Protein AF-A0A536GJV7-F1 (afdb_monomer)

Solvent-accessible surface area (backbone atoms only — not comparable to full-atom values): 4052 Å² total; per-residue (Å²): 136,82,80,85,81,80,75,81,76,83,80,79,79,64,90,54,50,83,46,78,46,82,30,82,65,54,71,85,42,38,53,60,52,37,54,49,41,47,53,42,38,74,65,57,27,48,65,46,80,48,60,60,74,90,46,47,71,56,46,72,73,69,91

Secondary structure (DSSP, 8-state):
--------------SS-EEEEE--S-HHHHHHHHHHHHHHHHTT-EEEEE--GGGHHHHHHH-

Sequence (63 aa):
MAPLHITHAEWRVAKTMRITLFAFGSRGDVQPHIALGVGLRAAGHSVRIVTHALFEPLITRLG

pLDDT: mean 87.19, std 15.13, range [44.56, 97.81]

Nearest PDB structures (foldseek):
  7coq-assembly1_F  TM=5.710E-01  e=4.640E+00  Enterococcus hirae ATCC 9790
  3fzv-assembly1_A  TM=2.912E-01  e=1.523E+00  Pseudomonas aeruginosa PAO1
  3fzv-assembly1_B  TM=2.916E-01  e=1.877E+00  Pseudomonas aeruginosa PAO1
  4ry8-assembly1_C  TM=4.813E-01  e=6.572E+00  Pseudothermotoga lettingae TMO
  4a5o-assembly2_D  TM=4.983E-01  e=8.098E+00  Pseudomonas aeruginosa PAO1

Radius of gyration: 17.28 Å; Cα contacts (8 Å, |Δi|>4): 58; chains: 1; bounding box: 27×58×23 Å

Foldseek 3Di:
DDDDPPDDDPDDDPQEEEEEAEQADDCVRVVVVLVVQVVNVVSVYHYHYDYDPVCVVVNVVRD

Structure (mmCIF, N/CA/C/O backbone):
data_AF-A0A536GJV7-F1
#
_entry.id   AF-A0A536GJV7-F1
#
loop_
_atom_site.group_PDB
_atom_site.id
_atom_site.type_symbol
_atom_site.label_atom_id
_atom_site.label_alt_id
_atom_site.label_comp_id
_atom_site.label_asym_id
_atom_site.label_entity_id
_atom_site.label_seq_id
_atom_site.pdbx_PDB_ins_code
_atom_site.Cartn_x
_atom_site.Cartn_y
_atom_site.Cartn_z
_atom_site.occupancy
_atom_site.B_iso_or_equiv
_atom_site.auth_seq_id
_atom_site.auth_comp_id
_atom_site.auth_asym_id
_atom_site.auth_atom_id
_atom_site.pdbx_PDB_model_num
ATOM 1 N N . MET A 1 1 ? -14.957 47.092 -0.413 1.00 47.66 1 MET A N 1
ATOM 2 C CA . MET A 1 1 ? -14.252 45.873 -0.859 1.00 47.66 1 MET A CA 1
ATOM 3 C C . MET A 1 1 ? -14.425 44.835 0.238 1.00 47.66 1 MET A C 1
ATOM 5 O O . MET A 1 1 ? -13.834 45.002 1.294 1.00 47.66 1 MET A O 1
ATOM 9 N N . ALA A 1 2 ? -15.353 43.888 0.076 1.00 44.56 2 ALA A N 1
ATOM 10 C CA . ALA A 1 2 ? -15.645 42.895 1.113 1.00 44.56 2 ALA A CA 1
ATOM 11 C C . ALA A 1 2 ? -14.561 41.798 1.113 1.00 44.56 2 ALA A C 1
ATOM 13 O O . ALA A 1 2 ? -14.147 41.385 0.027 1.00 44.56 2 ALA A O 1
ATOM 14 N N . PRO A 1 3 ? -14.077 41.342 2.281 1.00 57.03 3 PRO A N 1
ATOM 15 C CA . PRO A 1 3 ? -13.080 40.280 2.351 1.00 57.03 3 PRO A CA 1
ATOM 16 C C . PRO A 1 3 ? -13.684 38.947 1.881 1.00 57.03 3 PRO A C 1
ATOM 18 O O . PRO A 1 3 ? -14.831 38.630 2.189 1.00 57.03 3 PRO A O 1
ATOM 21 N N . LEU A 1 4 ? -12.916 38.161 1.123 1.00 51.94 4 LEU A N 1
ATOM 22 C CA . LEU A 1 4 ? -13.276 36.792 0.743 1.00 51.94 4 LEU A CA 1
ATOM 23 C C . LEU A 1 4 ? -13.324 35.916 2.004 1.00 51.94 4 LEU A C 1
ATOM 25 O O . LEU A 1 4 ? -12.288 35.576 2.573 1.00 51.94 4 LEU A O 1
ATOM 29 N N . HIS A 1 5 ? -14.528 35.550 2.443 1.00 54.72 5 HIS A N 1
ATOM 30 C CA . HIS A 1 5 ? -14.729 34.545 3.484 1.00 54.72 5 HIS A CA 1
ATOM 31 C C . HIS A 1 5 ? -14.357 33.166 2.922 1.00 54.72 5 HIS A C 1
ATOM 33 O O . HIS A 1 5 ? -15.146 32.542 2.215 1.00 54.72 5 HIS A O 1
ATOM 39 N N . ILE A 1 6 ? -13.154 32.680 3.233 1.00 62.31 6 ILE A N 1
ATOM 40 C CA . ILE A 1 6 ? -12.796 31.277 3.010 1.00 62.31 6 ILE A CA 1
ATOM 41 C C . ILE A 1 6 ? -13.486 30.462 4.109 1.00 62.31 6 ILE A C 1
ATOM 43 O O . ILE A 1 6 ? -13.046 30.431 5.259 1.00 62.31 6 ILE A O 1
ATOM 47 N N . THR A 1 7 ? -14.610 29.831 3.776 1.00 64.06 7 THR A N 1
ATOM 48 C CA . THR A 1 7 ? -15.278 28.880 4.667 1.00 64.06 7 THR A CA 1
ATOM 49 C C . THR A 1 7 ? -14.418 27.624 4.778 1.00 64.06 7 THR A C 1
ATOM 51 O O . THR A 1 7 ? -14.175 26.950 3.777 1.00 64.06 7 THR A O 1
ATOM 54 N N . HIS A 1 8 ? -13.955 27.306 5.988 1.00 60.28 8 HIS A N 1
ATOM 55 C CA . HIS A 1 8 ? -13.304 26.033 6.278 1.00 60.28 8 HIS A CA 1
ATOM 56 C C . HIS A 1 8 ? -14.357 24.933 6.112 1.00 60.28 8 HIS A C 1
ATOM 58 O O . HIS A 1 8 ? -15.270 24.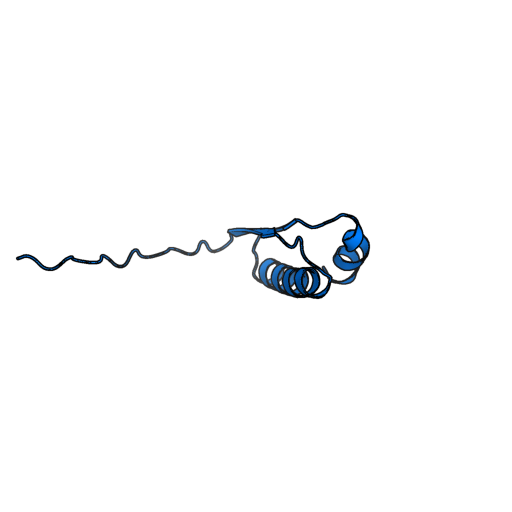821 6.926 1.00 60.28 8 HIS A O 1
ATOM 64 N N . ALA A 1 9 ? -14.284 24.168 5.024 1.00 65.44 9 ALA A N 1
ATOM 65 C CA . ALA A 1 9 ? -15.145 23.008 4.856 1.00 65.44 9 ALA A CA 1
ATOM 66 C C . ALA A 1 9 ? -14.744 21.950 5.893 1.00 65.44 9 ALA A C 1
ATOM 68 O O . ALA A 1 9 ? -13.605 21.480 5.903 1.00 65.44 9 ALA A O 1
ATOM 69 N N . GLU A 1 10 ? -15.672 21.574 6.768 1.00 62.94 10 GLU A N 1
ATOM 70 C CA . GLU A 1 10 ? -15.474 20.464 7.695 1.00 62.94 10 GLU A CA 1
ATOM 71 C C . GLU A 1 10 ? -15.462 19.147 6.909 1.00 62.94 10 GLU A C 1
ATOM 73 O O . GLU A 1 10 ? -16.498 18.614 6.503 1.00 62.94 10 GLU A O 1
ATOM 78 N N . TRP A 1 11 ? -14.269 18.603 6.667 1.00 68.56 11 TRP A N 1
ATOM 79 C CA . TRP A 1 11 ? -14.131 17.275 6.083 1.00 68.56 11 TRP A CA 1
ATOM 80 C C . TRP A 1 11 ? -14.463 16.209 7.133 1.00 68.56 11 TRP A C 1
ATOM 82 O O . TRP A 1 11 ? -13.691 15.949 8.057 1.00 68.56 11 TRP A O 1
ATOM 92 N N . ARG A 1 12 ? -15.614 15.552 6.980 1.00 66.94 12 ARG A N 1
ATOM 93 C CA . ARG A 1 12 ? -15.965 14.374 7.781 1.00 66.94 12 ARG A CA 1
ATOM 94 C C . ARG A 1 12 ? -15.249 13.150 7.213 1.00 66.94 12 ARG A C 1
ATOM 96 O O . ARG A 1 12 ? -15.691 12.577 6.219 1.00 66.94 12 ARG A O 1
ATOM 103 N N . VAL A 1 13 ? -14.170 12.716 7.862 1.00 67.31 13 VAL A N 1
ATOM 104 C CA . VAL A 1 13 ? -13.566 11.405 7.581 1.00 67.31 13 VAL A CA 1
ATOM 105 C C . VAL A 1 13 ? -14.553 10.331 8.039 1.00 67.31 13 VAL A C 1
ATOM 107 O O . VAL A 1 13 ? -14.895 10.260 9.221 1.00 67.31 13 VAL A O 1
ATOM 110 N N . ALA A 1 14 ? -15.055 9.509 7.116 1.00 71.88 14 ALA A N 1
ATOM 111 C CA . ALA A 1 14 ? -15.902 8.390 7.508 1.00 71.88 14 ALA A CA 1
ATOM 112 C C . ALA A 1 14 ? -15.082 7.380 8.322 1.00 71.88 14 ALA A C 1
ATOM 114 O O . ALA A 1 14 ? -13.906 7.149 8.045 1.00 71.88 14 ALA A O 1
ATOM 115 N N . LYS A 1 15 ? -15.731 6.741 9.303 1.00 83.25 15 LYS A N 1
ATOM 116 C CA . LYS A 1 15 ? -15.110 5.754 10.204 1.00 83.25 15 LYS A CA 1
ATOM 117 C C . LYS A 1 15 ? -14.369 4.636 9.451 1.00 83.25 15 LYS A C 1
ATOM 119 O O . LYS A 1 15 ? -13.352 4.150 9.924 1.00 83.25 15 LYS A O 1
ATOM 124 N N . THR A 1 16 ? -14.862 4.283 8.263 1.00 93.38 16 THR A N 1
ATOM 125 C CA . THR A 1 16 ? -14.278 3.316 7.328 1.00 93.38 16 THR A CA 1
ATOM 126 C C . THR A 1 16 ? -14.369 3.879 5.911 1.00 93.38 16 THR A C 1
ATOM 128 O O . THR A 1 16 ? -15.371 4.495 5.551 1.00 93.38 16 THR A O 1
ATOM 131 N N . MET A 1 17 ? -13.341 3.642 5.092 1.00 95.38 17 MET A N 1
ATOM 132 C CA . MET A 1 17 ? -13.220 4.168 3.729 1.00 95.38 17 MET A CA 1
ATOM 133 C C . MET A 1 17 ? -12.868 3.046 2.755 1.00 95.38 17 MET A C 1
ATOM 135 O O . MET A 1 17 ? -12.350 2.004 3.161 1.00 95.38 17 MET A O 1
ATOM 139 N N . ARG A 1 18 ? -13.127 3.280 1.464 1.00 96.62 18 ARG A N 1
ATOM 140 C CA . ARG A 1 18 ? -12.601 2.467 0.360 1.00 96.62 18 ARG A CA 1
ATOM 141 C C . ARG A 1 18 ? -11.464 3.233 -0.301 1.00 96.62 18 ARG A C 1
ATOM 143 O O . ARG A 1 18 ? -11.704 4.296 -0.866 1.00 96.62 18 ARG A O 1
ATOM 150 N N . ILE A 1 19 ? -10.251 2.707 -0.210 1.00 97.00 19 ILE A N 1
ATOM 151 C CA . ILE A 1 19 ? -9.020 3.382 -0.619 1.00 97.00 19 ILE A CA 1
ATOM 152 C C . ILE A 1 19 ? -8.368 2.567 -1.734 1.00 97.00 19 ILE A C 1
ATOM 154 O O . ILE A 1 19 ? -8.176 1.361 -1.597 1.00 97.00 19 ILE A O 1
ATOM 158 N N . THR A 1 20 ? -8.034 3.224 -2.845 1.00 97.81 20 THR A N 1
ATOM 159 C CA . THR A 1 20 ? -7.258 2.617 -3.935 1.00 97.81 20 THR A CA 1
ATOM 160 C C . THR A 1 20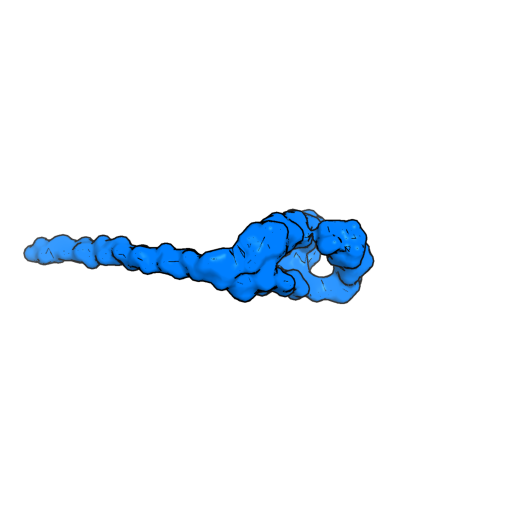 ? -5.903 3.305 -4.013 1.00 97.81 20 THR A C 1
ATOM 162 O O . THR A 1 20 ? -5.844 4.519 -4.182 1.00 97.81 20 THR A O 1
ATOM 165 N N . LEU A 1 21 ? -4.830 2.531 -3.870 1.00 96.81 21 LEU A N 1
ATOM 166 C CA . LEU A 1 21 ? -3.447 2.985 -3.954 1.00 96.81 21 LEU A CA 1
ATOM 167 C C . LEU A 1 21 ? -2.885 2.607 -5.327 1.00 96.81 21 LEU A C 1
ATOM 169 O O . LEU A 1 21 ? -2.880 1.428 -5.685 1.00 96.81 21 LEU A O 1
ATOM 173 N N . PHE A 1 22 ? -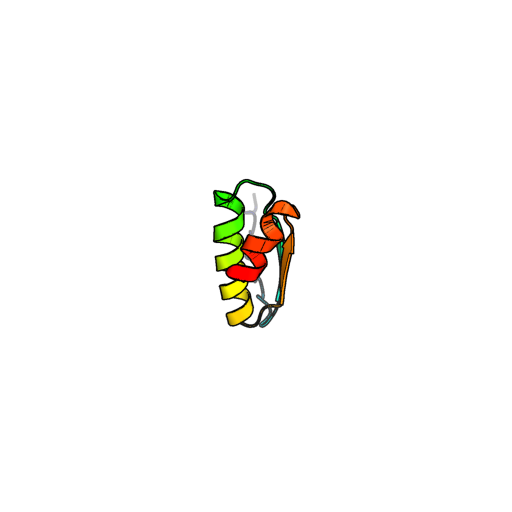2.422 3.593 -6.090 1.00 97.19 22 PHE A N 1
ATOM 174 C CA . PHE A 1 22 ? -1.785 3.379 -7.388 1.00 97.19 22 PHE A CA 1
ATOM 175 C C . PHE A 1 22 ? 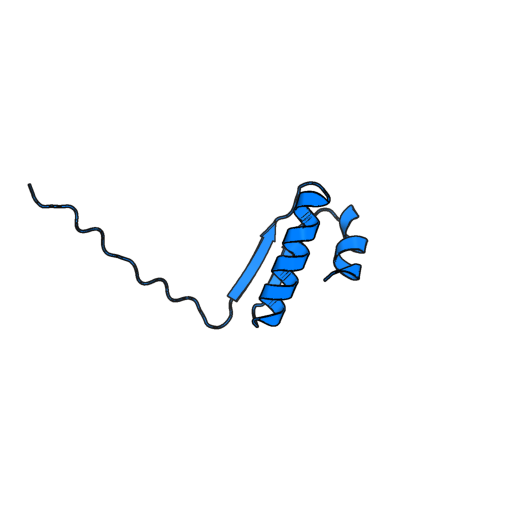-0.270 3.390 -7.217 1.00 97.19 22 PHE A C 1
ATOM 177 O O . PHE A 1 22 ? 0.283 4.405 -6.810 1.00 97.19 22 PHE A O 1
ATOM 184 N N . ALA A 1 23 ? 0.381 2.275 -7.541 1.00 94.81 23 ALA A N 1
ATOM 185 C CA . ALA A 1 23 ? 1.827 2.115 -7.435 1.00 94.81 23 ALA A CA 1
ATOM 186 C C . ALA A 1 23 ? 2.382 1.526 -8.741 1.00 94.81 23 ALA A C 1
ATOM 188 O O . ALA A 1 23 ? 2.545 0.312 -8.876 1.00 94.81 23 ALA A O 1
ATOM 189 N N . PHE A 1 24 ? 2.605 2.380 -9.741 1.00 93.19 24 PHE A N 1
ATOM 190 C CA . PHE A 1 24 ? 3.093 1.990 -11.074 1.00 93.19 24 PHE A CA 1
ATOM 191 C C . PHE A 1 24 ? 4.615 2.129 -11.235 1.00 93.19 24 PHE A C 1
ATOM 193 O O . PHE A 1 24 ? 5.147 1.889 -12.315 1.00 93.19 24 PHE A O 1
ATOM 200 N N . GLY A 1 25 ? 5.323 2.546 -10.187 1.00 90.00 25 GLY A N 1
ATOM 201 C CA . GLY A 1 25 ? 6.763 2.748 -10.209 1.00 90.00 25 GLY A CA 1
ATOM 202 C C . GLY A 1 25 ? 7.575 1.476 -9.948 1.00 90.00 25 GLY A C 1
ATOM 203 O O . GLY A 1 25 ? 7.181 0.347 -10.235 1.00 90.00 25 GLY A O 1
ATOM 204 N N . SER A 1 26 ? 8.775 1.677 -9.402 1.00 95.12 26 SER A N 1
ATOM 205 C CA . SER A 1 26 ? 9.706 0.597 -9.059 1.00 95.12 26 SER A CA 1
ATOM 206 C C . SER A 1 26 ? 9.339 -0.095 -7.735 1.00 95.12 26 SER A C 1
ATOM 208 O O . SER A 1 26 ? 8.379 0.273 -7.063 1.00 95.12 26 SER A O 1
ATOM 210 N N . ARG A 1 27 ? 10.163 -1.048 -7.271 1.00 93.50 27 ARG A N 1
ATOM 211 C CA . ARG A 1 27 ? 10.030 -1.621 -5.911 1.00 93.50 27 ARG A CA 1
ATOM 212 C C . ARG A 1 27 ? 9.987 -0.556 -4.812 1.00 93.50 27 ARG A C 1
ATOM 214 O O . ARG A 1 27 ? 9.265 -0.739 -3.838 1.00 93.50 27 ARG A O 1
ATOM 221 N N . GLY A 1 28 ? 10.742 0.534 -4.982 1.00 94.88 28 GLY A N 1
ATOM 222 C CA . GLY A 1 28 ? 10.759 1.653 -4.040 1.00 94.88 28 GLY A CA 1
ATOM 223 C C . GLY A 1 28 ? 9.439 2.426 -3.990 1.00 94.88 28 GLY A C 1
ATOM 224 O O . GLY A 1 28 ? 9.168 3.067 -2.986 1.00 94.88 28 GLY A O 1
ATOM 225 N N . ASP A 1 29 ? 8.611 2.322 -5.032 1.00 95.56 29 ASP A N 1
ATOM 226 C CA . ASP A 1 29 ? 7.242 2.840 -5.054 1.00 95.56 29 ASP A CA 1
ATOM 227 C C . ASP A 1 29 ? 6.265 1.808 -4.469 1.00 95.56 29 ASP A C 1
ATOM 229 O O . ASP A 1 29 ? 5.523 2.091 -3.537 1.00 95.56 29 ASP A O 1
ATOM 233 N N . VAL A 1 30 ? 6.316 0.557 -4.931 1.00 95.94 30 VAL A N 1
ATOM 234 C CA . VAL A 1 30 ? 5.339 -0.473 -4.540 1.00 95.94 30 VAL A CA 1
ATOM 235 C C . VAL A 1 30 ? 5.418 -0.845 -3.058 1.00 95.94 30 VAL A C 1
ATOM 237 O O . VAL A 1 30 ? 4.391 -0.948 -2.390 1.00 95.94 30 VAL A O 1
ATOM 240 N N . GLN A 1 31 ? 6.617 -1.032 -2.507 1.00 95.81 31 GLN A N 1
ATOM 241 C CA . GLN A 1 31 ? 6.789 -1.511 -1.134 1.00 95.81 31 GLN A CA 1
ATOM 242 C C . GLN A 1 31 ? 6.203 -0.578 -0.052 1.00 95.81 31 GLN A C 1
ATOM 244 O O . GLN A 1 31 ? 5.475 -1.083 0.809 1.00 95.81 31 GLN A O 1
ATOM 249 N N . PRO A 1 32 ? 6.446 0.749 -0.057 1.00 96.44 32 PRO A N 1
ATOM 250 C CA . PRO A 1 32 ? 5.809 1.637 0.915 1.00 96.44 32 PRO A CA 1
ATOM 251 C C . PRO A 1 32 ? 4.284 1.700 0.749 1.00 96.44 32 PRO A C 1
ATOM 253 O O . PRO A 1 32 ? 3.579 1.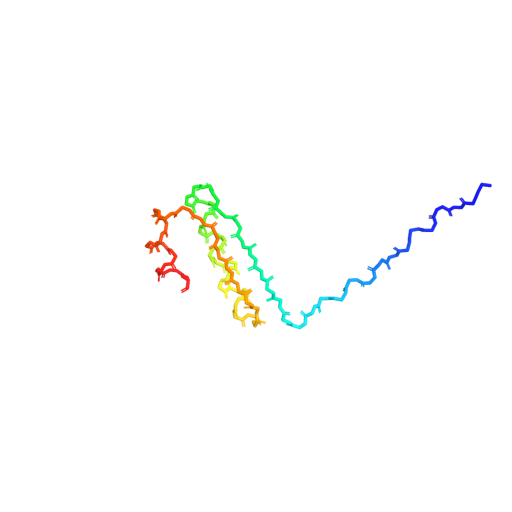805 1.751 1.00 96.44 32 PRO A O 1
ATOM 256 N N . HIS A 1 33 ? 3.752 1.551 -0.470 1.00 97.31 33 HIS A N 1
ATOM 257 C CA . HIS A 1 33 ? 2.305 1.462 -0.687 1.00 97.31 33 HIS A CA 1
ATOM 258 C C . HIS A 1 33 ? 1.698 0.179 -0.099 1.00 97.31 33 HIS A C 1
ATOM 260 O O . HIS A 1 33 ? 0.589 0.230 0.433 1.00 97.31 33 HIS A O 1
ATOM 266 N N . ILE A 1 34 ? 2.420 -0.951 -0.120 1.00 96.56 34 ILE A N 1
ATOM 267 C CA . ILE A 1 34 ? 1.998 -2.171 0.591 1.00 96.56 34 ILE A CA 1
ATOM 268 C C . ILE A 1 34 ? 1.937 -1.916 2.093 1.00 96.56 34 ILE A C 1
ATOM 270 O O . ILE A 1 34 ? 0.907 -2.176 2.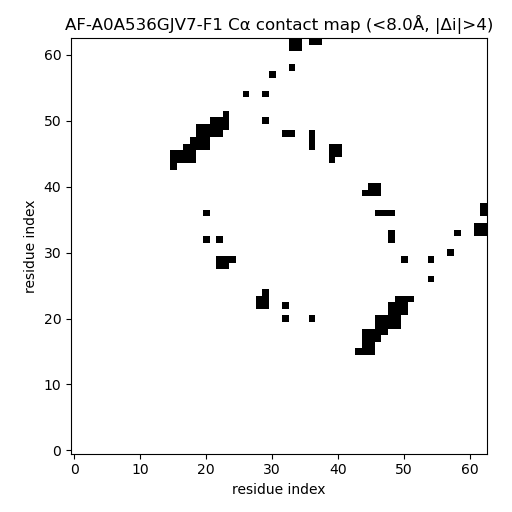711 1.00 96.56 34 ILE A O 1
ATOM 274 N N . ALA A 1 35 ? 3.010 -1.370 2.672 1.00 97.44 35 ALA A N 1
ATOM 275 C CA . ALA A 1 35 ? 3.076 -1.096 4.106 1.00 97.44 35 ALA A CA 1
ATOM 276 C C . ALA A 1 35 ? 1.946 -0.154 4.557 1.00 97.44 35 ALA A C 1
ATOM 278 O O . ALA A 1 35 ? 1.259 -0.424 5.545 1.00 97.44 35 ALA A O 1
ATOM 279 N N . LEU A 1 36 ? 1.695 0.907 3.784 1.00 97.56 36 LEU A N 1
ATOM 280 C CA . LEU A 1 36 ? 0.570 1.810 4.007 1.00 97.56 36 LEU A CA 1
ATOM 281 C C . LEU A 1 36 ? -0.771 1.074 3.900 1.00 97.56 36 LEU A C 1
ATOM 283 O O . LEU A 1 36 ? -1.633 1.239 4.760 1.00 97.56 36 LEU A O 1
ATOM 287 N N . GLY A 1 37 ? -0.952 0.245 2.871 1.00 97.00 37 GLY A N 1
ATOM 288 C CA . GLY A 1 37 ? -2.181 -0.511 2.666 1.00 97.00 37 GLY A CA 1
ATOM 289 C C . GLY A 1 37 ? -2.488 -1.485 3.805 1.00 97.00 37 GLY A C 1
ATOM 290 O O . GLY A 1 37 ? -3.636 -1.564 4.241 1.00 97.00 37 GLY A O 1
ATOM 291 N N . VAL A 1 38 ? -1.470 -2.162 4.343 1.00 97.56 38 VAL A N 1
ATOM 292 C CA . VAL A 1 38 ? -1.595 -3.024 5.529 1.00 97.56 38 VAL A CA 1
ATOM 293 C C . VAL A 1 38 ? -2.026 -2.209 6.747 1.00 97.56 38 VAL A C 1
ATOM 295 O O . VAL A 1 38 ? -2.981 -2.593 7.421 1.00 97.56 38 VAL A O 1
ATOM 298 N N . GLY A 1 39 ? -1.386 -1.062 6.996 1.00 97.50 39 GLY A N 1
ATOM 299 C CA . GLY A 1 39 ? -1.752 -0.168 8.098 1.00 97.50 39 GLY A CA 1
ATOM 300 C C . GLY A 1 39 ? -3.189 0.350 7.987 1.00 97.50 39 GLY A C 1
ATOM 301 O O . GLY A 1 39 ? -3.949 0.293 8.952 1.00 97.50 39 GLY A O 1
ATOM 302 N N . LEU A 1 40 ? -3.607 0.774 6.793 1.00 97.00 40 LEU A N 1
ATOM 303 C CA . LEU A 1 40 ? -4.974 1.230 6.526 1.00 97.00 40 LEU A CA 1
ATOM 304 C C . LEU A 1 40 ? -6.004 0.104 6.692 1.00 97.00 40 LEU A C 1
ATOM 306 O O . LEU A 1 40 ? -7.087 0.333 7.231 1.00 97.00 40 LEU A O 1
ATOM 310 N N . ARG A 1 41 ? 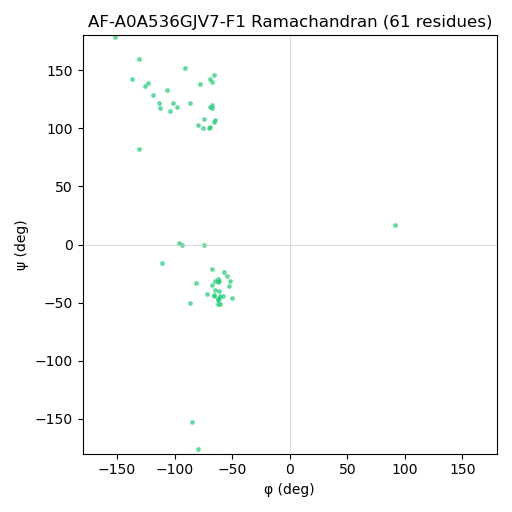-5.673 -1.120 6.269 1.00 96.12 41 ARG A N 1
ATOM 311 C CA . ARG A 1 41 ? -6.533 -2.290 6.478 1.00 96.12 41 ARG A CA 1
ATOM 312 C C . ARG A 1 41 ? -6.662 -2.626 7.963 1.00 96.12 41 ARG A C 1
ATOM 314 O O . ARG A 1 41 ? -7.773 -2.862 8.429 1.00 96.12 41 ARG A O 1
ATOM 321 N N . ALA A 1 42 ? -5.559 -2.586 8.713 1.00 96.81 42 ALA A N 1
ATOM 322 C CA . ALA A 1 42 ? -5.556 -2.780 10.164 1.00 96.81 42 ALA A CA 1
ATOM 323 C C . ALA A 1 42 ? -6.365 -1.698 10.904 1.00 96.81 42 ALA A C 1
ATOM 325 O O . ALA A 1 42 ? -7.019 -1.996 11.899 1.00 96.81 42 ALA A O 1
ATOM 326 N N . ALA A 1 43 ? -6.395 -0.469 10.381 1.00 96.00 43 ALA A N 1
ATOM 327 C CA . ALA A 1 43 ? -7.242 0.617 10.878 1.00 96.00 43 ALA A CA 1
ATOM 328 C C . ALA A 1 43 ? -8.739 0.468 10.516 1.00 96.00 43 ALA A C 1
ATOM 330 O O . ALA A 1 43 ? -9.552 1.305 10.901 1.00 96.00 43 ALA A O 1
ATOM 331 N N . GLY A 1 44 ? -9.126 -0.592 9.796 1.00 95.94 44 GLY A N 1
ATOM 332 C CA . GLY A 1 44 ? -10.519 -0.888 9.456 1.00 95.94 44 GLY A CA 1
ATOM 333 C C . GLY A 1 44 ? -10.990 -0.297 8.127 1.00 95.94 44 GLY A C 1
ATOM 334 O O . GLY A 1 44 ? -12.199 -0.212 7.897 1.00 95.94 44 GLY A O 1
ATOM 335 N N . HIS A 1 45 ? -10.076 0.116 7.244 1.00 96.88 45 HIS A N 1
ATOM 336 C CA . HIS A 1 45 ? -10.408 0.552 5.887 1.00 96.88 45 HIS A CA 1
ATOM 337 C C . HIS A 1 45 ? -10.366 -0.612 4.883 1.00 96.88 45 HIS A C 1
ATOM 339 O O . HIS A 1 45 ? -9.611 -1.571 5.025 1.00 96.88 45 HIS A O 1
ATOM 345 N N . SER A 1 46 ? -11.161 -0.513 3.818 1.00 97.50 46 SER A N 1
ATOM 346 C CA . SER A 1 46 ? -11.062 -1.406 2.663 1.00 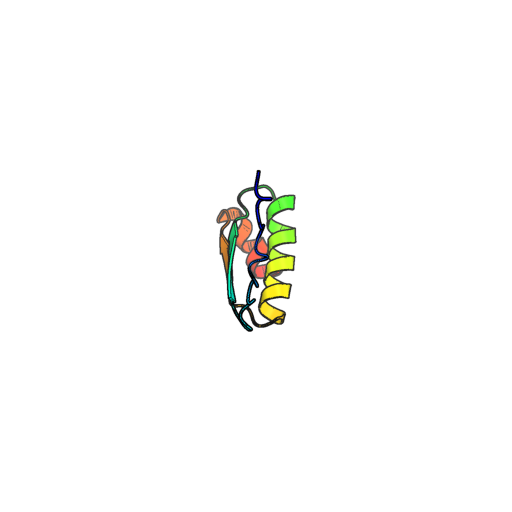97.50 46 SER A CA 1
ATOM 347 C C . SER A 1 46 ? -10.024 -0.843 1.698 1.00 97.50 46 SER A C 1
ATOM 349 O O . SER A 1 46 ? -10.156 0.296 1.249 1.00 97.50 46 SER A O 1
ATOM 351 N N . VAL A 1 47 ? -8.988 -1.622 1.389 1.00 97.25 47 VAL A N 1
ATOM 352 C CA . VAL A 1 47 ? -7.846 -1.162 0.591 1.00 97.25 47 VAL A CA 1
ATOM 353 C C . VAL A 1 47 ? -7.656 -2.039 -0.640 1.00 97.25 47 VAL A C 1
ATOM 355 O O . VAL A 1 47 ? -7.739 -3.263 -0.562 1.00 97.25 47 VAL A O 1
ATOM 358 N N . ARG A 1 48 ? -7.358 -1.400 -1.772 1.00 96.81 48 ARG A N 1
ATOM 359 C CA . ARG A 1 48 ? -6.903 -2.034 -3.011 1.00 96.81 48 ARG A CA 1
ATOM 360 C C . ARG A 1 48 ? -5.592 -1.400 -3.455 1.00 96.81 48 ARG A C 1
ATOM 362 O O . ARG A 1 48 ? -5.486 -0.179 -3.467 1.00 96.81 48 ARG A O 1
ATOM 369 N N . ILE A 1 49 ? -4.633 -2.220 -3.874 1.00 96.06 49 ILE A N 1
ATOM 370 C CA . ILE A 1 49 ? -3.408 -1.756 -4.532 1.00 96.06 49 ILE A CA 1
ATOM 371 C C . ILE A 1 49 ? -3.503 -2.100 -6.017 1.00 96.06 49 ILE A C 1
ATOM 373 O O . ILE A 1 49 ? -3.871 -3.218 -6.373 1.00 96.06 49 ILE A O 1
ATOM 377 N N . VAL A 1 50 ? -3.193 -1.131 -6.872 1.00 96.88 50 VAL A N 1
ATOM 378 C CA . VAL A 1 50 ? -3.105 -1.291 -8.325 1.00 96.88 50 VAL A CA 1
ATOM 379 C C . VAL A 1 50 ? -1.644 -1.116 -8.722 1.00 96.88 50 VAL A C 1
ATOM 381 O O . VAL A 1 50 ? -1.064 -0.054 -8.509 1.00 96.88 50 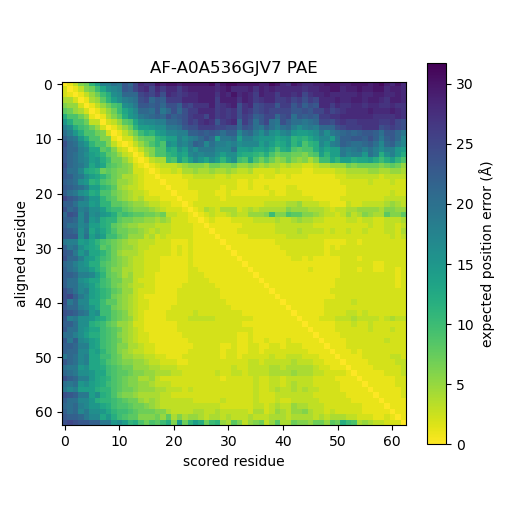VAL A O 1
ATOM 384 N N . THR A 1 51 ? -1.047 -2.171 -9.272 1.00 95.88 51 THR A N 1
ATOM 385 C CA . THR A 1 51 ? 0.355 -2.203 -9.707 1.00 95.88 51 THR A CA 1
ATOM 386 C C . THR A 1 51 ? 0.533 -3.196 -10.862 1.00 95.88 51 THR A C 1
ATOM 388 O O . THR A 1 51 ? -0.423 -3.852 -11.280 1.00 95.88 51 THR A O 1
ATOM 391 N N . HIS A 1 52 ? 1.749 -3.313 -11.393 1.00 95.44 52 HIS A N 1
ATOM 392 C CA . HIS A 1 52 ? 2.090 -4.304 -12.409 1.00 95.44 52 HIS A CA 1
ATOM 393 C C . HIS A 1 52 ? 2.088 -5.725 -11.831 1.00 95.44 52 HIS A C 1
ATOM 395 O O . HIS A 1 52 ? 2.586 -5.954 -10.730 1.00 95.44 52 HIS A O 1
ATOM 401 N N . ALA A 1 53 ? 1.621 -6.698 -12.621 1.00 94.50 53 ALA A N 1
ATOM 402 C CA . ALA A 1 53 ? 1.561 -8.112 -12.230 1.00 94.50 53 ALA A CA 1
ATOM 403 C C . ALA A 1 53 ? 2.917 -8.681 -11.767 1.00 94.50 53 ALA A C 1
ATOM 405 O O . ALA A 1 53 ? 2.960 -9.555 -10.911 1.00 94.50 53 ALA A O 1
ATOM 406 N N . LEU A 1 54 ? 4.037 -8.131 -12.252 1.00 95.19 54 LEU A N 1
ATOM 407 C CA . LEU A 1 54 ? 5.386 -8.524 -11.826 1.00 95.19 54 LEU A CA 1
ATOM 408 C C . LEU A 1 54 ? 5.620 -8.380 -10.308 1.00 95.19 54 LEU A C 1
ATOM 410 O O . LEU A 1 54 ? 6.505 -9.029 -9.755 1.00 95.19 54 LEU A O 1
ATOM 414 N N . PHE A 1 55 ? 4.845 -7.523 -9.636 1.00 95.50 55 PHE A N 1
ATOM 415 C CA . PHE A 1 55 ? 4.927 -7.303 -8.196 1.00 95.50 55 PHE A CA 1
ATOM 416 C C . PHE A 1 55 ? 3.960 -8.170 -7.387 1.00 95.50 55 PHE A C 1
ATOM 418 O O . PHE A 1 55 ? 4.000 -8.099 -6.162 1.00 95.50 55 PHE A O 1
ATOM 425 N N . GLU A 1 56 ? 3.146 -9.024 -8.012 1.00 93.50 56 GLU A N 1
ATOM 426 C CA . GLU A 1 56 ? 2.258 -9.957 -7.306 1.00 93.50 56 GLU A CA 1
ATOM 427 C C . GLU A 1 56 ? 2.989 -10.768 -6.216 1.00 93.50 56 GLU A C 1
ATOM 429 O O . GLU A 1 56 ? 2.520 -10.753 -5.076 1.00 93.50 56 GLU A O 1
ATOM 434 N N . PRO A 1 57 ? 4.183 -11.360 -6.455 1.00 94.81 57 PRO A N 1
ATOM 435 C CA . PRO A 1 57 ? 4.902 -12.073 -5.396 1.00 94.81 57 PRO A CA 1
ATOM 436 C C . PRO A 1 57 ? 5.283 -11.175 -4.212 1.00 94.81 57 PRO A C 1
ATOM 438 O O . PRO A 1 57 ? 5.347 -11.628 -3.069 1.00 94.81 57 PRO A O 1
ATOM 441 N N . LEU A 1 58 ? 5.547 -9.891 -4.474 1.00 92.38 58 LEU A N 1
ATOM 442 C CA . LEU A 1 58 ? 5.868 -8.917 -3.436 1.00 92.38 58 LEU A CA 1
ATOM 443 C C . LEU A 1 58 ? 4.625 -8.568 -2.607 1.00 92.38 58 LEU A C 1
ATOM 445 O O . LEU A 1 58 ? 4.733 -8.521 -1.382 1.00 92.38 58 LEU A O 1
ATOM 449 N N . ILE A 1 59 ? 3.470 -8.374 -3.258 1.00 91.94 59 ILE A N 1
ATOM 450 C CA . ILE A 1 59 ? 2.179 -8.134 -2.597 1.00 91.94 59 ILE A CA 1
ATOM 451 C C . ILE A 1 59 ? 1.812 -9.328 -1.709 1.00 91.94 59 ILE A C 1
ATOM 453 O O . ILE A 1 59 ? 1.558 -9.135 -0.526 1.00 91.94 59 ILE A O 1
ATOM 457 N N . THR A 1 60 ? 1.847 -10.555 -2.235 1.00 91.50 60 THR A N 1
ATOM 458 C CA . THR A 1 60 ? 1.456 -11.765 -1.487 1.00 91.50 60 THR A CA 1
ATOM 459 C C . THR A 1 60 ? 2.344 -12.016 -0.267 1.00 91.50 60 THR A C 1
ATOM 461 O O . THR A 1 60 ? 1.885 -12.570 0.726 1.00 91.50 60 THR A O 1
ATOM 464 N N . ARG A 1 61 ? 3.617 -11.606 -0.313 1.00 92.69 61 ARG A N 1
ATOM 465 C CA . ARG A 1 61 ? 4.556 -11.802 0.801 1.00 92.69 61 ARG A CA 1
ATOM 466 C C . ARG A 1 61 ? 4.429 -10.757 1.913 1.00 92.69 61 ARG A C 1
ATOM 468 O O . ARG A 1 61 ? 4.749 -11.069 3.055 1.00 92.69 61 ARG A O 1
ATOM 475 N N . LEU A 1 62 ? 4.088 -9.514 1.575 1.00 89.31 62 LEU A N 1
ATOM 476 C CA . LEU A 1 62 ? 4.145 -8.374 2.505 1.00 89.31 62 LEU A CA 1
ATOM 477 C C . LEU A 1 62 ? 2.768 -7.821 2.903 1.00 89.31 62 LEU A C 1
ATOM 479 O O . LEU A 1 62 ? 2.699 -7.012 3.828 1.00 89.31 62 LEU A O 1
ATOM 483 N N . GLY A 1 63 ? 1.721 -8.178 2.158 1.00 77.56 63 GLY A N 1
ATOM 484 C CA . GLY A 1 63 ? 0.363 -7.653 2.290 1.00 77.56 63 GLY A CA 1
ATOM 485 C C . GLY A 1 63 ? -0.567 -8.479 3.156 1.00 77.56 63 GLY A C 1
ATOM 486 O O . GLY A 1 63 ? -0.202 -9.568 3.634 1.00 77.56 63 GLY A O 1
#

Mean predicted aligned error: 7.94 Å